Protein AF-A0A5J4XVC2-F1 (afdb_monomer_lite)

Structure (mmCIF, N/CA/C/O backbone):
data_AF-A0A5J4XVC2-F1
#
_entry.id   AF-A0A5J4XVC2-F1
#
loop_
_atom_site.group_PDB
_atom_site.id
_atom_site.type_symbol
_atom_site.label_atom_id
_atom_site.label_alt_id
_atom_site.l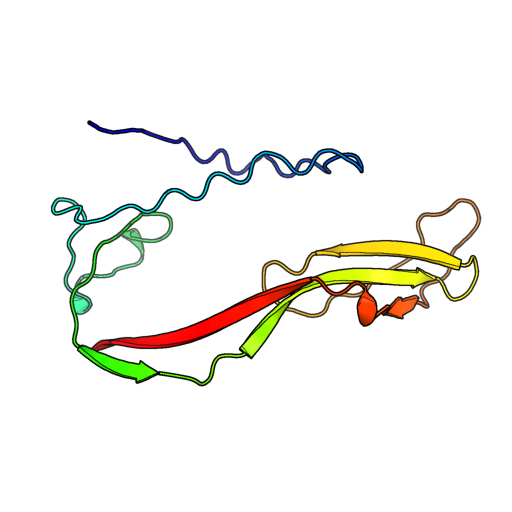abel_comp_id
_atom_site.label_asym_id
_atom_site.label_entity_id
_atom_site.label_seq_id
_atom_site.pdbx_PDB_ins_code
_atom_site.Cartn_x
_atom_site.Cartn_y
_atom_site.Cartn_z
_atom_site.occupancy
_atom_site.B_iso_or_equiv
_atom_site.auth_seq_id
_atom_site.auth_comp_id
_atom_site.auth_asym_id
_atom_site.auth_atom_id
_atom_site.pdbx_PDB_model_num
ATOM 1 N N . MET A 1 1 ? 27.142 12.679 -11.794 1.00 29.73 1 MET A N 1
ATOM 2 C CA . MET A 1 1 ? 27.163 13.188 -10.408 1.00 29.73 1 MET A CA 1
ATOM 3 C C . MET A 1 1 ? 26.324 12.235 -9.568 1.00 29.73 1 MET A C 1
ATOM 5 O O . MET A 1 1 ? 25.118 12.172 -9.763 1.00 29.73 1 MET A O 1
ATOM 9 N N . ILE A 1 2 ? 26.972 11.364 -8.792 1.00 27.25 2 ILE A N 1
ATOM 10 C CA . ILE A 1 2 ? 26.317 10.282 -8.045 1.00 27.25 2 ILE A CA 1
ATOM 11 C C . ILE A 1 2 ? 25.926 10.848 -6.682 1.00 27.25 2 ILE A C 1
ATOM 13 O O . ILE A 1 2 ? 26.801 11.151 -5.879 1.00 27.25 2 ILE A O 1
ATOM 17 N N . VAL A 1 3 ? 24.629 10.991 -6.419 1.00 23.25 3 VAL A N 1
ATOM 18 C CA . VAL A 1 3 ? 24.142 11.189 -5.051 1.00 23.25 3 VAL A CA 1
ATOM 19 C C . VAL A 1 3 ? 23.896 9.796 -4.478 1.00 23.25 3 VAL A C 1
ATOM 21 O O . VAL A 1 3 ? 22.873 9.172 -4.753 1.00 23.25 3 VAL A O 1
ATOM 24 N N . GLN A 1 4 ? 24.870 9.268 -3.733 1.00 27.66 4 GLN A N 1
ATOM 25 C CA . GLN A 1 4 ? 24.650 8.098 -2.885 1.00 27.66 4 GLN A CA 1
ATOM 26 C C . GLN A 1 4 ? 23.788 8.535 -1.700 1.00 27.66 4 GLN A C 1
ATOM 28 O O . GLN A 1 4 ? 24.297 9.044 -0.708 1.00 27.66 4 GLN A O 1
ATOM 33 N N . VAL A 1 5 ? 22.476 8.323 -1.793 1.00 32.09 5 VAL A N 1
ATOM 34 C CA . VAL A 1 5 ? 21.642 8.262 -0.592 1.00 32.09 5 VAL A CA 1
ATOM 35 C C . VAL A 1 5 ? 21.750 6.833 -0.084 1.00 32.09 5 VAL A C 1
ATOM 37 O O . VAL A 1 5 ? 21.142 5.914 -0.633 1.00 32.09 5 VAL A O 1
ATOM 40 N N . LEU A 1 6 ? 22.587 6.634 0.932 1.00 29.95 6 LEU A N 1
ATOM 41 C CA . LEU A 1 6 ? 22.573 5.409 1.717 1.00 29.95 6 LEU A CA 1
ATOM 42 C C . LEU A 1 6 ? 21.202 5.341 2.398 1.00 29.95 6 LEU A C 1
ATOM 44 O O . LEU A 1 6 ? 20.945 6.048 3.370 1.00 29.95 6 LEU A O 1
ATOM 48 N N . PHE A 1 7 ? 20.297 4.527 1.852 1.00 34.78 7 PHE A N 1
ATOM 49 C CA . PHE A 1 7 ? 19.072 4.159 2.547 1.00 34.78 7 PHE A CA 1
ATOM 50 C C . PHE A 1 7 ? 19.488 3.329 3.757 1.00 34.78 7 PHE A C 1
ATOM 52 O O . PHE A 1 7 ? 19.836 2.160 3.626 1.00 34.78 7 PHE A O 1
ATOM 59 N N . ASN A 1 8 ? 19.524 3.973 4.920 1.00 30.33 8 ASN A N 1
ATOM 60 C CA . ASN A 1 8 ? 19.725 3.312 6.194 1.00 30.33 8 ASN A CA 1
ATOM 61 C C . ASN A 1 8 ? 18.433 2.541 6.538 1.00 30.33 8 ASN A C 1
ATOM 63 O O . ASN A 1 8 ? 17.416 3.176 6.828 1.00 30.33 8 ASN A O 1
ATOM 67 N N . PRO A 1 9 ? 18.426 1.196 6.504 1.00 39.81 9 PRO A N 1
ATOM 68 C CA . PRO A 1 9 ? 17.220 0.399 6.722 1.00 39.81 9 PRO A CA 1
ATOM 69 C C . PRO A 1 9 ? 16.780 0.358 8.196 1.00 39.81 9 PRO A C 1
ATOM 71 O O . PRO A 1 9 ? 15.804 -0.312 8.516 1.00 39.81 9 PRO A O 1
ATOM 74 N N . GLN A 1 10 ? 17.475 1.061 9.101 1.00 31.50 10 GLN A N 1
ATOM 75 C CA . GLN A 1 10 ? 17.171 1.067 10.537 1.00 31.50 10 GLN A CA 1
ATOM 76 C C . GLN A 1 10 ? 16.391 2.292 11.031 1.00 31.50 10 GLN A C 1
ATOM 78 O O . GLN A 1 10 ? 16.108 2.389 12.223 1.00 31.50 10 GLN A O 1
ATOM 83 N N . ALA A 1 11 ? 15.979 3.213 10.157 1.00 39.09 11 ALA A N 1
ATOM 84 C CA . ALA A 1 11 ? 15.138 4.342 10.559 1.00 39.09 11 ALA A CA 1
ATOM 85 C C . ALA A 1 11 ? 13.653 3.944 10.673 1.00 39.09 11 ALA A C 1
ATOM 87 O O . ALA A 1 11 ? 12.768 4.580 10.107 1.00 39.09 11 ALA A O 1
ATOM 88 N N . GLN A 1 12 ? 13.363 2.893 11.443 1.00 43.22 12 GLN A N 1
ATOM 89 C CA . GLN A 1 12 ? 12.031 2.669 11.994 1.00 43.22 12 GLN A CA 1
ATOM 90 C C . GLN A 1 12 ? 11.874 3.574 13.220 1.00 43.22 12 GLN A C 1
ATOM 92 O O . GLN A 1 12 ? 11.840 3.118 14.358 1.00 43.22 12 GLN A O 1
ATOM 97 N N . GLN A 1 13 ? 11.852 4.886 12.986 1.00 43.91 13 GLN A N 1
ATOM 98 C CA . GLN A 1 13 ? 11.552 5.856 14.028 1.00 43.91 13 GLN A CA 1
ATOM 99 C C . GLN A 1 13 ? 10.051 6.133 14.021 1.00 43.91 13 GLN A C 1
ATOM 101 O O . GLN A 1 13 ? 9.458 6.527 13.013 1.00 43.91 13 GLN A O 1
ATOM 106 N N . VAL A 1 14 ? 9.437 5.877 15.174 1.00 43.81 14 VAL A N 1
ATOM 107 C CA . VAL A 1 14 ? 8.141 6.429 15.555 1.00 43.81 14 VAL A CA 1
ATOM 108 C C . VAL A 1 14 ? 8.311 7.949 15.520 1.00 43.81 14 VAL A C 1
ATOM 110 O O . VAL A 1 14 ? 9.024 8.511 16.346 1.00 43.81 14 VAL A O 1
ATOM 113 N N . LEU A 1 15 ? 7.755 8.595 14.496 1.00 43.12 15 LEU A N 1
ATOM 114 C CA . LEU A 1 15 ? 7.777 10.051 14.367 1.00 43.12 15 LEU A CA 1
ATOM 115 C C . LEU A 1 15 ? 6.756 10.629 15.362 1.00 43.12 15 LEU A C 1
ATOM 117 O O . LEU A 1 15 ? 5.607 10.180 15.332 1.00 43.12 15 LEU A O 1
ATOM 121 N N . PRO A 1 16 ? 7.146 11.570 16.241 1.00 39.75 16 PRO A N 1
ATOM 122 C CA . PRO A 1 16 ? 6.204 12.271 17.106 1.00 39.75 16 PRO A CA 1
ATOM 123 C C . PRO A 1 16 ? 5.191 13.055 16.262 1.00 39.75 16 PRO A C 1
ATOM 125 O O . PRO A 1 16 ? 5.511 13.547 15.177 1.00 39.75 16 PRO A O 1
ATOM 128 N N . GLU A 1 17 ? 3.956 13.140 16.755 1.00 43.25 17 GLU A N 1
ATOM 129 C CA . GLU A 1 17 ? 2.862 13.867 16.111 1.00 43.25 17 GLU A CA 1
ATOM 130 C C . GLU A 1 17 ? 3.267 15.327 15.841 1.00 43.25 17 GLU A C 1
ATOM 132 O O . GLU A 1 17 ? 3.626 16.057 16.762 1.00 43.25 17 GLU A O 1
ATOM 137 N N . GLY A 1 18 ? 3.211 15.757 14.575 1.00 47.56 18 GLY A N 1
ATOM 138 C CA . GLY A 1 18 ? 3.252 17.183 14.221 1.00 47.56 18 GLY A CA 1
ATOM 139 C C . GLY A 1 18 ? 4.397 17.664 13.326 1.00 47.56 18 GLY A C 1
ATOM 140 O O . GLY A 1 18 ? 4.378 18.827 12.934 1.00 47.56 18 GLY A O 1
ATOM 141 N N . ILE A 1 19 ? 5.356 16.818 12.936 1.00 45.66 19 ILE A N 1
ATOM 142 C CA . ILE A 1 19 ? 6.332 17.165 11.887 1.00 45.66 19 ILE A CA 1
ATOM 143 C C . ILE A 1 19 ? 6.282 16.075 10.819 1.00 45.66 19 ILE A C 1
ATOM 145 O O . ILE A 1 19 ? 6.921 15.036 10.956 1.00 45.66 19 ILE A O 1
A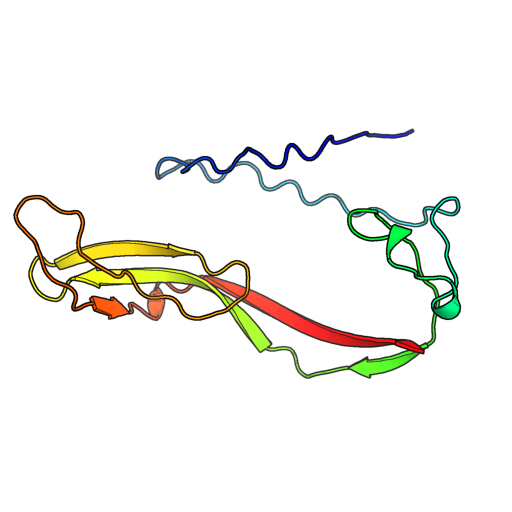TOM 149 N N . GLU A 1 20 ? 5.506 16.298 9.755 1.00 56.84 20 GLU A N 1
ATOM 150 C CA . GLU A 1 20 ? 5.646 15.522 8.518 1.00 56.84 20 GLU A CA 1
ATOM 151 C C . GLU A 1 20 ? 7.056 15.824 7.981 1.00 56.84 20 GLU A C 1
ATOM 153 O O . GLU A 1 20 ? 7.302 16.957 7.549 1.00 56.84 20 GLU A O 1
ATOM 158 N N . PRO A 1 21 ? 8.026 14.888 8.056 1.00 59.66 21 PRO A N 1
ATOM 159 C CA . PRO A 1 21 ? 9.352 15.155 7.523 1.00 59.66 21 PRO A CA 1
ATOM 160 C C . PRO A 1 21 ? 9.198 15.510 6.047 1.00 59.66 21 PRO A C 1
ATOM 162 O O . PRO A 1 21 ? 8.418 14.867 5.342 1.00 59.66 21 PRO A O 1
ATOM 165 N N . LEU A 1 22 ? 9.926 16.531 5.582 1.00 65.00 22 LEU A N 1
ATOM 166 C CA . LEU A 1 22 ? 9.931 16.936 4.177 1.00 65.00 22 LEU A CA 1
ATOM 167 C C . LEU A 1 22 ? 10.122 15.693 3.299 1.00 65.00 22 LEU A C 1
ATOM 169 O O . LEU A 1 22 ? 11.209 15.115 3.228 1.00 65.00 22 LEU A O 1
ATOM 173 N N . LYS A 1 23 ? 9.034 15.250 2.663 1.00 75.81 23 LYS A N 1
ATOM 174 C CA . LYS A 1 23 ? 9.019 14.029 1.864 1.00 75.81 23 LYS A CA 1
ATOM 175 C C . LYS A 1 23 ? 9.652 14.332 0.515 1.00 75.81 23 LYS A C 1
ATOM 177 O O . LYS A 1 23 ? 8.973 14.674 -0.449 1.00 75.81 23 LYS A O 1
ATOM 182 N N . ILE A 1 24 ? 10.972 14.213 0.450 1.00 86.94 24 ILE A N 1
ATOM 183 C CA . ILE A 1 24 ? 11.718 14.375 -0.796 1.00 86.94 24 ILE A CA 1
ATOM 184 C C . ILE A 1 24 ? 11.579 13.085 -1.607 1.00 86.94 24 ILE A C 1
ATOM 186 O O . ILE A 1 24 ? 12.082 12.029 -1.222 1.00 86.94 24 ILE A O 1
ATOM 190 N N . VAL A 1 25 ? 10.891 13.168 -2.746 1.00 82.06 25 VAL A N 1
ATOM 191 C CA . VAL A 1 25 ? 10.754 12.051 -3.687 1.00 82.06 25 VAL A CA 1
ATOM 192 C C . VAL A 1 25 ? 11.782 12.215 -4.799 1.00 82.06 25 VAL A C 1
ATOM 194 O O . VAL A 1 25 ? 11.612 13.031 -5.702 1.00 82.06 25 VAL A O 1
ATOM 197 N N . VAL A 1 26 ? 12.851 11.422 -4.746 1.00 88.00 26 VAL A N 1
ATOM 198 C CA . VAL A 1 26 ? 13.873 11.392 -5.799 1.00 88.00 26 VAL A CA 1
ATOM 199 C C . VAL A 1 26 ? 13.432 10.435 -6.905 1.00 88.00 26 VAL A C 1
ATOM 201 O O . VAL A 1 26 ? 13.149 9.266 -6.645 1.00 88.00 26 VAL A O 1
ATOM 204 N N . ARG A 1 27 ? 13.399 10.919 -8.151 1.00 85.75 27 ARG A N 1
ATOM 205 C CA . ARG A 1 27 ? 13.187 10.092 -9.347 1.00 85.75 27 ARG A CA 1
ATOM 206 C C . ARG A 1 27 ? 14.515 9.916 -10.069 1.00 85.75 27 ARG A C 1
ATOM 208 O O . ARG A 1 27 ? 15.120 10.893 -10.499 1.00 85.75 27 ARG A O 1
ATOM 215 N N . LEU A 1 28 ? 14.977 8.673 -10.161 1.00 86.88 28 LEU A N 1
ATOM 216 C CA . LEU A 1 28 ? 16.183 8.322 -10.904 1.00 86.88 28 LEU A CA 1
ATOM 217 C C . LEU A 1 28 ? 15.787 7.953 -12.333 1.00 86.88 28 LEU A C 1
ATOM 219 O O . LEU A 1 28 ? 15.017 7.019 -12.530 1.00 86.88 28 LEU A O 1
ATOM 223 N N . GLU A 1 29 ? 16.344 8.659 -13.311 1.00 84.69 29 GLU A N 1
ATOM 224 C CA . GLU A 1 29 ? 16.066 8.453 -14.733 1.00 84.69 29 GLU A CA 1
ATOM 225 C C . GLU A 1 29 ? 17.349 8.071 -15.477 1.00 84.69 29 GLU A C 1
ATOM 227 O O . GLU A 1 29 ? 18.438 8.540 -15.144 1.00 84.69 29 GLU A O 1
ATOM 232 N N . GLY A 1 30 ? 17.220 7.218 -16.497 1.00 75.75 30 GLY A N 1
ATOM 233 C CA . GLY A 1 30 ? 18.277 6.980 -17.484 1.00 75.75 30 GLY A CA 1
ATOM 234 C C . GLY A 1 30 ? 19.630 6.542 -16.912 1.00 75.75 30 GLY A C 1
ATOM 235 O O . GLY A 1 30 ? 20.647 7.134 -17.257 1.00 75.75 30 GLY A O 1
ATOM 236 N N . HIS A 1 31 ? 19.672 5.507 -16.063 1.00 83.44 31 HIS A N 1
ATOM 237 C CA . HIS A 1 31 ? 20.932 4.959 -15.543 1.00 83.44 31 HIS A CA 1
ATOM 238 C C . HIS A 1 31 ? 21.439 3.784 -16.415 1.00 83.44 31 HIS A C 1
ATOM 240 O O . HIS A 1 31 ? 21.021 2.641 -16.202 1.00 83.44 31 HIS A O 1
ATOM 246 N N . PRO A 1 32 ? 22.333 4.017 -17.404 1.00 79.81 32 PRO A N 1
ATOM 247 C CA . PRO A 1 32 ? 22.733 2.992 -18.373 1.00 79.81 32 PRO A CA 1
ATOM 248 C C . PRO A 1 32 ? 23.504 1.835 -17.729 1.00 79.81 32 PRO A C 1
ATOM 250 O O . PRO A 1 32 ? 23.330 0.686 -18.126 1.00 79.81 32 PRO A O 1
ATOM 253 N N . SER A 1 33 ? 24.300 2.104 -16.690 1.00 82.25 33 SER A N 1
ATOM 254 C CA . SER A 1 33 ? 25.107 1.084 -16.006 1.00 82.25 33 SER A CA 1
ATOM 255 C C . SER A 1 33 ? 24.266 0.022 -15.283 1.00 82.25 33 SER A C 1
ATOM 257 O O . SER A 1 33 ? 24.741 -1.095 -15.069 1.00 82.25 33 SER A O 1
ATOM 259 N N . SER A 1 34 ? 23.013 0.335 -14.930 1.00 84.81 34 SER A N 1
ATOM 260 C CA . SER A 1 34 ? 22.065 -0.615 -14.333 1.00 84.81 34 SER A CA 1
ATOM 261 C C . SER A 1 34 ? 21.075 -1.208 -15.337 1.00 84.81 34 SER A C 1
ATOM 263 O O . SER A 1 34 ? 20.156 -1.921 -14.923 1.00 84.81 34 SER A O 1
ATOM 265 N N . MET A 1 35 ? 21.240 -0.941 -16.639 1.00 87.00 35 MET A N 1
ATOM 266 C CA . MET A 1 35 ? 20.365 -1.481 -17.674 1.00 87.00 35 MET A CA 1
ATOM 267 C C . MET A 1 35 ? 20.531 -2.997 -17.791 1.00 87.00 35 MET A C 1
ATOM 269 O O . MET A 1 35 ? 21.632 -3.517 -17.993 1.00 87.00 35 MET A O 1
ATOM 273 N N . ARG A 1 36 ? 19.417 -3.719 -17.660 1.00 87.44 36 ARG A N 1
ATOM 274 C CA . ARG A 1 36 ? 19.350 -5.177 -17.776 1.00 87.44 36 ARG A CA 1
ATOM 275 C C . ARG A 1 36 ? 18.174 -5.578 -18.653 1.00 87.44 36 ARG A C 1
ATOM 277 O O . ARG A 1 36 ? 17.084 -5.017 -18.554 1.00 87.44 36 ARG A O 1
ATOM 284 N N . HIS A 1 37 ? 18.381 -6.593 -19.489 1.00 88.81 37 HIS A N 1
ATOM 285 C CA . HIS A 1 37 ? 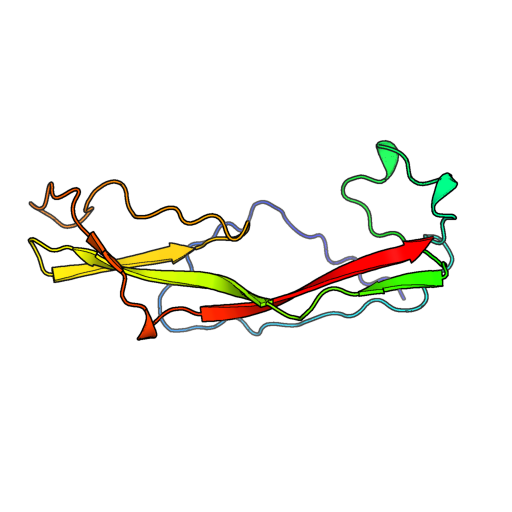17.256 -7.268 -20.130 1.00 88.81 37 HIS A CA 1
ATOM 286 C C . HIS A 1 37 ? 16.441 -8.018 -19.072 1.00 88.81 37 HIS A C 1
ATOM 288 O O . HIS A 1 37 ? 17.014 -8.574 -18.137 1.00 88.81 37 HIS A O 1
ATOM 294 N N . ILE A 1 38 ? 15.120 -8.111 -19.250 1.00 89.12 38 ILE A N 1
ATOM 295 C CA . ILE A 1 38 ? 14.224 -8.797 -18.299 1.00 89.12 38 ILE A CA 1
ATOM 296 C C . ILE A 1 38 ? 14.678 -10.245 -18.048 1.00 89.12 38 ILE A C 1
ATOM 298 O O . ILE A 1 38 ? 14.717 -10.697 -16.909 1.00 89.12 38 ILE A O 1
ATOM 302 N N . ARG A 1 39 ? 15.146 -10.940 -19.094 1.00 88.88 39 ARG A N 1
ATOM 303 C CA . ARG A 1 39 ? 15.701 -12.307 -19.006 1.00 88.88 39 ARG A CA 1
ATOM 304 C C . ARG A 1 39 ? 16.979 -12.429 -18.162 1.00 88.88 39 ARG A C 1
ATOM 306 O O . ARG A 1 39 ? 17.346 -13.532 -17.779 1.00 88.88 39 ARG A O 1
ATOM 313 N N . GLN A 1 40 ? 17.684 -11.327 -17.913 1.00 89.12 40 GLN A N 1
ATOM 314 C CA . GLN A 1 40 ? 18.926 -11.300 -17.132 1.00 89.12 40 GLN A CA 1
ATOM 315 C C . GLN A 1 40 ? 18.688 -10.978 -15.651 1.00 89.12 40 GLN A C 1
ATOM 317 O O . GLN A 1 40 ? 19.643 -11.009 -14.873 1.00 89.12 40 GLN A O 1
ATOM 322 N N . LEU A 1 41 ? 17.450 -10.669 -15.249 1.00 90.31 41 LEU A N 1
ATOM 323 C CA . LEU A 1 41 ? 17.107 -10.456 -13.847 1.00 90.31 41 LEU A CA 1
ATOM 324 C C . LEU A 1 41 ? 17.243 -11.777 -13.083 1.00 90.31 41 LEU A C 1
ATOM 326 O O . LEU A 1 41 ? 16.636 -12.786 -13.436 1.00 90.31 41 LEU A O 1
ATOM 330 N N . LYS A 1 42 ? 18.066 -11.764 -12.035 1.00 92.25 42 LYS A N 1
ATOM 331 C CA . LYS A 1 42 ? 18.351 -12.921 -11.177 1.00 92.25 42 LYS A CA 1
ATOM 332 C C . LYS A 1 42 ? 18.212 -12.520 -9.710 1.00 92.25 42 LYS A C 1
ATOM 334 O O . LYS A 1 42 ? 18.102 -11.339 -9.388 1.00 92.25 42 LYS A O 1
ATOM 339 N N . SER A 1 43 ? 18.289 -13.494 -8.807 1.00 94.88 43 SER A N 1
ATOM 340 C CA . SER A 1 43 ? 18.288 -13.255 -7.354 1.00 94.88 43 SER A CA 1
ATOM 341 C C . SER A 1 43 ? 19.378 -12.274 -6.897 1.00 94.88 43 SER A C 1
ATOM 343 O O . SER A 1 43 ? 19.168 -11.520 -5.954 1.00 94.88 43 SER A O 1
ATOM 345 N N . SER A 1 44 ? 20.507 -12.194 -7.611 1.00 91.38 44 SER A N 1
ATOM 346 C CA . SER A 1 44 ? 21.587 -11.230 -7.345 1.00 91.38 44 SER A CA 1
ATOM 347 C C . SER A 1 44 ? 21.203 -9.755 -7.557 1.00 91.38 44 SER A C 1
ATOM 349 O O . SER A 1 44 ? 21.980 -8.861 -7.196 1.00 91.38 44 SER A O 1
ATOM 351 N N . SER A 1 45 ? 20.037 -9.491 -8.159 1.00 88.00 45 SER A N 1
ATOM 352 C CA . SER A 1 45 ? 19.458 -8.159 -8.363 1.00 88.00 45 SER A CA 1
ATOM 353 C C . SER A 1 45 ? 18.547 -7.705 -7.215 1.00 88.00 45 SER A C 1
ATOM 355 O O . SER A 1 45 ? 18.166 -6.538 -7.188 1.00 88.00 45 SER A O 1
ATOM 357 N N . ILE A 1 46 ? 18.201 -8.584 -6.268 1.00 91.25 46 ILE A N 1
ATOM 358 C CA . ILE A 1 46 ? 17.368 -8.227 -5.111 1.00 91.25 46 ILE A CA 1
ATOM 359 C C . ILE A 1 46 ? 18.079 -7.144 -4.283 1.00 91.25 46 ILE A C 1
ATOM 361 O O . ILE A 1 46 ? 19.286 -7.215 -4.055 1.00 91.25 46 ILE A O 1
ATOM 365 N N . GLY A 1 47 ? 17.330 -6.117 -3.869 1.00 89.69 47 GLY A N 1
ATOM 366 C CA . GLY A 1 47 ? 17.851 -4.983 -3.096 1.00 89.69 47 GLY A CA 1
ATOM 367 C C . GLY A 1 47 ? 18.657 -3.956 -3.904 1.00 89.69 47 GLY A C 1
ATOM 368 O O . GLY A 1 47 ? 19.240 -3.052 -3.312 1.00 89.69 47 GLY A O 1
ATOM 369 N N . LYS A 1 48 ? 18.707 -4.069 -5.240 1.00 89.25 48 LYS A N 1
ATOM 370 C CA . LYS A 1 48 ? 19.421 -3.133 -6.126 1.00 89.25 48 LYS A CA 1
ATOM 371 C C . LYS A 1 48 ? 18.460 -2.395 -7.055 1.00 89.25 48 LYS A C 1
ATOM 373 O O . LYS A 1 48 ? 17.429 -2.930 -7.454 1.00 89.25 48 LYS A O 1
ATOM 378 N N . ILE A 1 49 ? 18.846 -1.187 -7.458 1.00 89.75 49 ILE A N 1
ATOM 379 C CA . ILE A 1 49 ? 18.133 -0.408 -8.476 1.00 89.75 49 ILE A CA 1
ATOM 380 C C . ILE A 1 49 ? 18.554 -0.911 -9.859 1.00 89.75 49 ILE A C 1
ATOM 382 O O . ILE A 1 49 ? 19.741 -0.920 -10.190 1.00 89.75 49 ILE A O 1
ATOM 386 N N . VAL A 1 50 ? 17.582 -1.325 -10.670 1.00 90.19 50 VAL A N 1
ATOM 387 C CA . VAL A 1 50 ? 17.797 -1.824 -12.035 1.00 90.19 50 VAL A CA 1
ATOM 388 C C . VAL A 1 50 ? 16.949 -1.038 -13.025 1.00 90.19 50 VAL A C 1
ATOM 390 O O . VAL A 1 50 ? 15.811 -0.684 -12.727 1.00 90.19 50 VAL A O 1
ATOM 393 N N . SER A 1 51 ? 17.498 -0.795 -14.212 1.00 91.12 51 SER A N 1
ATOM 394 C CA . SER A 1 51 ? 16.758 -0.214 -15.332 1.00 91.12 51 SER A CA 1
ATOM 395 C C . SER A 1 51 ? 16.379 -1.335 -16.295 1.00 91.12 51 SER A C 1
ATOM 397 O O . SER A 1 51 ? 17.236 -2.126 -16.690 1.00 91.12 51 SER A O 1
ATOM 399 N N . VAL A 1 52 ? 15.111 -1.416 -16.690 1.00 90.00 52 VAL A N 1
ATOM 400 C CA . VAL A 1 52 ? 14.621 -2.439 -17.625 1.00 90.00 52 VAL A CA 1
ATOM 401 C C . VAL A 1 52 ? 13.906 -1.786 -18.799 1.00 90.00 52 VAL A C 1
ATOM 403 O O . VAL A 1 52 ? 13.266 -0.749 -18.650 1.00 90.00 52 VAL A O 1
ATOM 406 N N . LYS A 1 53 ? 14.010 -2.408 -19.973 1.00 88.44 53 LYS A N 1
ATOM 407 C CA . LYS A 1 53 ? 13.268 -2.033 -21.179 1.00 88.44 53 LYS A CA 1
ATOM 408 C C . LYS A 1 53 ? 12.451 -3.237 -21.631 1.00 88.44 53 LYS A C 1
ATOM 410 O O . LYS A 1 53 ? 12.985 -4.343 -21.689 1.00 88.44 53 LYS A O 1
ATOM 415 N N . GLY A 1 54 ? 11.187 -3.008 -21.956 1.00 86.88 54 GLY A N 1
ATOM 416 C CA . GLY A 1 54 ? 10.276 -4.033 -22.450 1.00 86.88 54 GLY A CA 1
ATOM 417 C C . GLY A 1 54 ? 8.951 -3.425 -22.890 1.00 86.88 54 GLY A C 1
ATOM 418 O O . GLY A 1 54 ? 8.742 -2.217 -22.753 1.00 86.88 54 GLY A O 1
ATOM 419 N N . THR A 1 55 ? 8.067 -4.262 -23.418 1.00 92.56 55 THR A N 1
ATOM 420 C CA . THR A 1 55 ? 6.754 -3.832 -23.909 1.00 92.56 55 THR A CA 1
ATOM 421 C C . THR A 1 55 ? 5.702 -4.082 -22.838 1.00 92.56 55 THR A C 1
ATOM 423 O O . THR A 1 55 ? 5.610 -5.176 -22.278 1.00 92.56 55 THR A O 1
ATOM 426 N N . VAL A 1 56 ? 4.890 -3.068 -22.533 1.00 94.56 56 VAL A N 1
ATOM 427 C 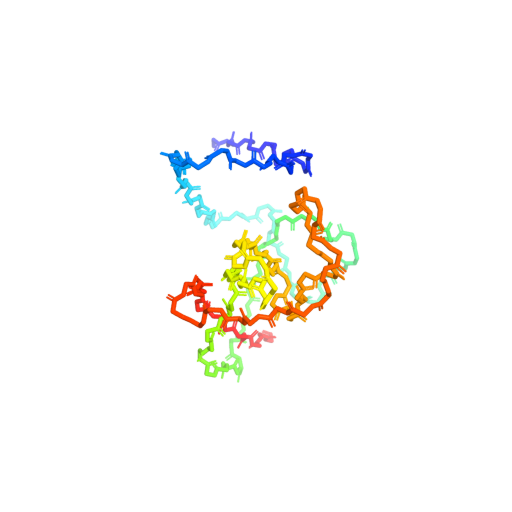CA . VAL A 1 56 ? 3.765 -3.218 -21.604 1.00 94.56 56 VAL A CA 1
ATOM 428 C C . VAL A 1 56 ? 2.683 -4.061 -22.270 1.00 94.56 56 VAL A C 1
ATOM 430 O O . VAL A 1 56 ? 2.140 -3.676 -23.299 1.00 94.56 56 VAL A O 1
ATOM 433 N N . VAL A 1 57 ? 2.353 -5.204 -21.670 1.00 95.19 57 VAL A N 1
ATOM 434 C CA . VAL A 1 57 ? 1.362 -6.144 -22.225 1.00 95.19 57 VAL A CA 1
ATOM 435 C C . VAL A 1 57 ? 0.030 -6.118 -21.503 1.00 95.19 57 VAL A C 1
ATOM 437 O O . VAL A 1 57 ? -0.996 -6.497 -22.062 1.00 95.19 57 VAL A O 1
ATOM 440 N N . ARG A 1 58 ? 0.027 -5.713 -20.233 1.00 93.06 58 ARG A N 1
ATOM 441 C CA . ARG A 1 58 ? -1.201 -5.585 -19.455 1.00 93.06 58 ARG A CA 1
ATOM 442 C C . ARG A 1 58 ? -1.018 -4.578 -18.342 1.00 93.06 58 ARG A C 1
ATOM 444 O O . ARG A 1 58 ? -0.015 -4.600 -17.631 1.00 93.06 58 ARG A O 1
ATOM 451 N N . ILE A 1 59 ? -2.044 -3.767 -18.150 1.00 93.88 59 ILE A N 1
ATOM 452 C CA . ILE A 1 59 ? -2.150 -2.811 -17.058 1.00 93.88 59 ILE A CA 1
ATOM 453 C C . ILE A 1 59 ? -3.405 -3.176 -16.265 1.00 93.88 59 ILE A C 1
ATOM 455 O O . ILE A 1 59 ? -4.442 -3.512 -16.837 1.00 93.88 59 ILE A O 1
ATOM 459 N N . SER A 1 60 ? -3.296 -3.196 -14.941 1.00 91.50 60 SER A N 1
ATOM 460 C CA . SER A 1 60 ? -4.459 -3.352 -14.061 1.00 91.50 60 SER A CA 1
ATOM 461 C C . SER A 1 60 ? -5.141 -2.007 -13.811 1.00 91.50 60 SER A C 1
ATOM 463 O O . SER A 1 60 ? -4.516 -0.953 -13.929 1.00 91.50 60 SER A O 1
ATOM 465 N N . ALA A 1 61 ? -6.421 -2.039 -13.440 1.00 92.50 61 ALA A N 1
ATOM 466 C CA . ALA A 1 61 ? -7.080 -0.854 -12.904 1.00 92.50 61 ALA A CA 1
ATOM 467 C C . ALA A 1 61 ? -6.335 -0.363 -11.653 1.00 92.50 61 ALA A C 1
ATOM 469 O O . ALA A 1 61 ? -5.853 -1.179 -10.859 1.00 92.50 61 ALA A O 1
ATOM 470 N N . VAL A 1 62 ? -6.260 0.957 -11.493 1.00 92.56 62 VAL A N 1
ATOM 471 C CA . VAL A 1 62 ? -5.716 1.581 -10.286 1.00 92.56 62 VAL A CA 1
ATOM 472 C C . VAL A 1 62 ? -6.613 1.215 -9.106 1.00 92.56 62 VAL A C 1
ATOM 474 O O . VAL A 1 62 ? -7.839 1.279 -9.207 1.00 92.56 62 VAL A O 1
ATOM 477 N N . LYS A 1 63 ? -6.005 0.787 -8.000 1.00 91.44 63 LYS A N 1
ATOM 478 C CA . LYS A 1 63 ? -6.704 0.465 -6.753 1.00 91.44 63 LYS A CA 1
ATOM 479 C C . LYS A 1 63 ? -6.085 1.256 -5.604 1.00 91.44 63 LYS A C 1
ATOM 481 O O . LYS A 1 63 ? -4.860 1.340 -5.552 1.00 91.44 63 LYS A O 1
ATOM 486 N N . PRO A 1 64 ? -6.883 1.770 -4.657 1.00 90.44 64 PRO A N 1
ATOM 487 C CA . PRO A 1 64 ? -6.337 2.384 -3.457 1.00 90.44 64 PRO A CA 1
ATOM 488 C C . PRO A 1 64 ? -5.701 1.314 -2.558 1.00 90.44 64 PRO A C 1
ATOM 490 O O . PRO A 1 64 ? -6.315 0.292 -2.246 1.00 90.44 64 PRO A O 1
ATOM 493 N N . LEU A 1 65 ? -4.470 1.564 -2.129 1.00 90.31 65 LEU A N 1
ATOM 494 C CA . LEU A 1 65 ? -3.709 0.782 -1.164 1.00 90.31 65 LEU A CA 1
ATOM 495 C C . LEU A 1 65 ? -3.629 1.568 0.143 1.00 90.31 65 LEU A C 1
ATOM 497 O O . LEU A 1 65 ? -2.982 2.612 0.201 1.00 90.31 65 LEU A O 1
ATOM 501 N N . ILE A 1 66 ? -4.290 1.081 1.190 1.00 90.00 66 ILE A N 1
ATOM 502 C CA . ILE A 1 66 ? -4.285 1.741 2.501 1.00 90.00 66 ILE A CA 1
ATOM 503 C C . ILE A 1 66 ? -2.896 1.580 3.124 1.00 90.00 66 ILE A C 1
ATOM 505 O O . ILE A 1 66 ? -2.451 0.458 3.339 1.00 90.00 66 ILE A O 1
ATOM 509 N N . GLN A 1 67 ? -2.230 2.694 3.425 1.00 88.25 67 GLN A N 1
ATOM 510 C CA . GLN A 1 67 ? -0.920 2.724 4.077 1.00 88.25 67 GLN A CA 1
ATOM 511 C C . GLN A 1 67 ? -1.013 2.862 5.586 1.00 88.25 67 GLN A C 1
ATOM 513 O O . GLN A 1 67 ? -0.161 2.339 6.301 1.00 88.25 67 GLN A O 1
ATOM 518 N N . CYS A 1 68 ? -2.017 3.575 6.086 1.00 91.12 68 CYS A N 1
ATOM 519 C CA . CYS A 1 68 ? -2.270 3.662 7.513 1.00 91.12 68 CYS A CA 1
ATOM 520 C C . CYS A 1 68 ? -3.750 3.917 7.792 1.00 91.12 68 CYS A C 1
ATOM 522 O O . CYS A 1 68 ? -4.485 4.408 6.935 1.00 91.12 68 CYS A O 1
ATOM 524 N N . MET A 1 69 ? -4.193 3.540 8.988 1.00 94.12 69 MET A N 1
ATOM 525 C CA . MET A 1 69 ? -5.550 3.790 9.463 1.00 94.12 69 MET A CA 1
ATOM 526 C C . MET A 1 69 ? -5.573 3.828 10.989 1.00 94.12 69 MET A C 1
ATOM 528 O O . MET A 1 69 ? -4.807 3.119 11.645 1.00 94.12 69 MET A O 1
ATOM 532 N N . THR A 1 70 ? -6.478 4.624 11.550 1.00 95.06 70 THR A N 1
ATOM 533 C CA . THR A 1 70 ? -6.698 4.693 13.000 1.00 95.06 70 THR A CA 1
ATOM 534 C C . THR A 1 70 ? -7.756 3.688 13.437 1.00 95.06 70 THR A C 1
ATOM 536 O O . THR A 1 70 ? -8.744 3.441 12.743 1.00 95.06 70 THR A O 1
ATOM 539 N N . PHE A 1 71 ? -7.553 3.117 14.615 1.00 94.94 71 PHE A N 1
ATOM 540 C CA . PHE A 1 71 ? -8.465 2.209 15.285 1.00 94.94 71 PHE A CA 1
ATOM 541 C C . PHE A 1 71 ? -8.851 2.779 16.638 1.00 94.94 71 PHE A C 1
ATOM 543 O O . PHE A 1 71 ? -7.983 3.144 17.423 1.00 94.94 71 PHE A O 1
ATOM 550 N N . THR A 1 72 ? -10.142 2.786 16.938 1.00 95.69 72 THR A N 1
ATOM 551 C CA . THR A 1 72 ? -10.667 3.231 18.228 1.00 95.69 72 THR A CA 1
ATOM 552 C C . THR A 1 72 ? -10.969 2.019 19.100 1.00 95.69 72 THR A C 1
ATOM 554 O O . THR A 1 72 ? -11.713 1.117 18.703 1.00 95.69 72 THR A O 1
ATOM 557 N N . CYS A 1 73 ? -10.411 1.975 20.305 1.00 95.44 73 CYS A N 1
ATOM 558 C CA . CYS A 1 73 ? -10.710 0.941 21.282 1.00 95.44 73 CYS A CA 1
ATOM 559 C C . CYS A 1 73 ? -12.175 1.035 21.718 1.00 95.44 73 CYS A C 1
ATOM 561 O O . CYS A 1 73 ? -12.632 2.082 22.172 1.00 95.44 73 CYS A O 1
ATOM 563 N N . THR A 1 74 ? -12.917 -0.072 21.665 1.00 94.81 74 THR A N 1
ATOM 564 C CA . THR A 1 74 ? -14.347 -0.055 22.024 1.00 94.81 74 THR A CA 1
ATOM 565 C C . THR A 1 74 ? -14.613 0.087 23.520 1.00 94.81 74 THR A C 1
ATOM 567 O O . THR A 1 74 ? -15.761 0.280 23.901 1.00 94.81 74 THR A O 1
ATOM 570 N N . ARG A 1 75 ? -13.585 -0.063 24.367 1.00 93.75 75 ARG A N 1
ATOM 571 C CA . ARG A 1 75 ? -13.714 -0.016 25.831 1.00 93.75 75 ARG A CA 1
ATOM 572 C C . ARG A 1 75 ? -13.326 1.340 26.411 1.00 93.75 75 ARG A C 1
ATOM 574 O O . ARG A 1 75 ? -14.094 1.894 27.182 1.00 93.75 75 ARG A O 1
ATOM 581 N N . CYS A 1 76 ? -12.135 1.839 26.080 1.00 93.00 76 CYS A N 1
ATOM 582 C CA . CYS A 1 76 ? -11.617 3.098 26.627 1.00 93.00 76 CYS A CA 1
ATOM 583 C C . CYS A 1 76 ? -11.702 4.277 25.649 1.00 93.00 76 CYS A C 1
ATOM 585 O O . CYS A 1 76 ? -11.374 5.390 26.034 1.00 93.00 76 CYS A O 1
ATOM 587 N N . GLY A 1 77 ? -12.087 4.051 24.388 1.00 92.88 77 GLY A N 1
ATOM 588 C CA . GLY A 1 77 ? -12.106 5.100 23.364 1.00 92.88 77 GLY A CA 1
ATOM 589 C C . GLY A 1 77 ? -10.729 5.487 22.815 1.00 92.88 77 GLY A C 1
ATOM 590 O O . GLY A 1 77 ? -10.657 6.336 21.939 1.00 92.88 77 GLY A O 1
ATOM 591 N N . GLY A 1 78 ? -9.648 4.854 23.281 1.00 92.31 78 GLY A N 1
ATOM 592 C CA . GLY A 1 78 ? -8.287 5.141 22.830 1.00 92.31 78 GLY A CA 1
ATOM 593 C C . GLY A 1 78 ? -8.063 4.956 21.335 1.00 92.31 78 GLY A C 1
ATOM 594 O O . GLY A 1 78 ? -8.543 3.977 20.759 1.00 92.31 78 GLY A O 1
ATOM 595 N N . GLU A 1 79 ? -7.296 5.855 20.727 1.00 92.81 79 GLU A N 1
ATOM 596 C CA . GLU A 1 79 ? -6.935 5.799 19.313 1.00 92.81 79 GLU A CA 1
ATOM 597 C C . GLU A 1 79 ? -5.578 5.121 19.097 1.00 92.81 79 GLU A C 1
ATOM 599 O O . GLU A 1 79 ?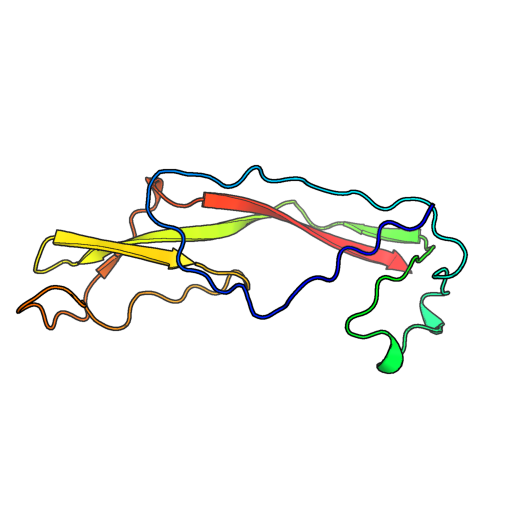 -4.612 5.345 19.823 1.00 92.81 79 GLU A O 1
ATOM 604 N N . HIS A 1 80 ? -5.507 4.271 18.077 1.00 91.44 80 HIS A N 1
ATOM 605 C CA . HIS A 1 80 ? -4.312 3.526 17.701 1.00 91.44 80 HIS A CA 1
ATOM 606 C C . HIS A 1 80 ? -4.106 3.623 16.190 1.00 91.44 80 HIS A C 1
ATOM 608 O O . HIS A 1 80 ? -4.877 3.050 15.418 1.00 91.44 80 HIS A O 1
ATOM 614 N N . GLN A 1 81 ? -3.071 4.337 15.750 1.00 91.44 81 GLN A N 1
ATOM 615 C CA . GLN A 1 81 ? -2.715 4.401 14.335 1.00 91.44 81 GLN A CA 1
ATOM 616 C C . GLN A 1 81 ? -1.869 3.184 13.942 1.00 91.44 81 GLN A C 1
ATOM 618 O O . GLN A 1 81 ? -0.805 2.942 14.507 1.00 91.44 81 GLN A O 1
ATOM 623 N N . MET A 1 82 ? -2.329 2.427 12.947 1.00 90.31 82 MET A N 1
ATOM 624 C CA . MET A 1 82 ? -1.618 1.269 12.401 1.00 90.31 82 MET A CA 1
ATOM 625 C C . MET A 1 82 ? -1.132 1.568 10.987 1.00 90.31 82 MET A C 1
ATOM 627 O O . MET A 1 82 ? -1.836 2.221 10.217 1.00 90.31 82 MET A O 1
ATOM 631 N N . ARG A 1 83 ? 0.059 1.068 10.636 1.00 90.25 83 ARG A N 1
ATOM 632 C CA . ARG A 1 83 ? 0.642 1.163 9.289 1.00 90.25 83 ARG A CA 1
ATOM 633 C C . ARG A 1 83 ? 0.615 -0.199 8.590 1.00 90.25 83 ARG A C 1
ATOM 635 O O . ARG A 1 83 ? 0.900 -1.218 9.213 1.00 90.25 83 ARG A O 1
ATOM 642 N N . PHE A 1 84 ? 0.336 -0.193 7.291 1.00 88.75 84 PHE A N 1
ATOM 643 C CA . PHE A 1 84 ? 0.209 -1.366 6.425 1.00 88.75 84 PHE A CA 1
ATOM 644 C C . PHE A 1 84 ? 1.154 -1.241 5.217 1.00 88.75 84 PHE A C 1
ATOM 646 O O . PHE A 1 84 ? 0.701 -0.959 4.107 1.00 88.75 84 PHE A O 1
ATOM 653 N N . PRO A 1 85 ? 2.476 -1.429 5.392 1.00 79.94 85 PRO A N 1
ATOM 654 C CA . PRO A 1 85 ? 3.434 -1.291 4.289 1.00 79.94 85 PRO A CA 1
ATOM 655 C C . PRO A 1 85 ? 3.142 -2.257 3.128 1.00 79.94 85 PRO A C 1
ATOM 657 O O . PRO A 1 85 ? 3.245 -1.872 1.968 1.00 79.94 85 PRO A O 1
ATOM 660 N N . GLU A 1 86 ? 2.681 -3.470 3.444 1.00 81.12 86 GLU A N 1
ATOM 661 C CA . GLU A 1 86 ? 2.324 -4.507 2.465 1.00 81.12 86 GLU A CA 1
ATOM 662 C C . GLU A 1 86 ? 0.847 -4.455 2.029 1.00 81.12 86 GLU A C 1
ATOM 664 O O . GLU A 1 86 ? 0.374 -5.329 1.304 1.00 81.12 86 GLU A O 1
ATOM 669 N N . GLY A 1 87 ? 0.070 -3.477 2.516 1.00 81.81 87 GLY A N 1
ATOM 670 C CA . GLY A 1 87 ? -1.378 -3.400 2.281 1.00 81.81 87 GLY A CA 1
ATOM 671 C C . GLY A 1 87 ? -2.206 -4.512 2.934 1.00 81.81 87 GLY A C 1
ATOM 672 O O . GLY A 1 87 ? -3.394 -4.647 2.641 1.00 81.81 87 GLY A O 1
ATOM 673 N N . ILE A 1 88 ? -1.597 -5.323 3.802 1.00 88.56 88 ILE A N 1
ATOM 674 C CA . ILE A 1 88 ? -2.281 -6.377 4.555 1.00 88.56 88 ILE A CA 1
ATOM 675 C C . ILE A 1 88 ? -2.964 -5.742 5.763 1.00 88.56 88 ILE A C 1
ATOM 677 O O . ILE A 1 88 ? -2.329 -5.042 6.547 1.00 88.56 88 ILE A O 1
ATOM 681 N N . TYR A 1 89 ? -4.257 -6.010 5.928 1.00 89.38 89 TYR A N 1
ATOM 682 C CA . TYR A 1 89 ? -5.027 -5.513 7.060 1.00 89.38 89 TYR A CA 1
ATOM 683 C C . TYR A 1 89 ? -4.637 -6.236 8.359 1.00 89.38 89 TYR A C 1
ATOM 685 O O . TYR A 1 89 ? -4.991 -7.396 8.568 1.00 89.38 89 TYR A O 1
ATOM 693 N N . THR A 1 90 ? -3.936 -5.530 9.243 1.00 90.44 90 THR A N 1
ATOM 694 C CA . THR A 1 90 ? -3.474 -6.020 10.552 1.00 90.44 90 THR A CA 1
ATOM 695 C C . THR A 1 90 ? -3.952 -5.099 11.686 1.00 90.44 90 THR A C 1
ATOM 697 O O . THR A 1 90 ? -3.274 -4.129 12.031 1.00 90.44 90 THR A O 1
ATOM 700 N N . PRO A 1 91 ? -5.139 -5.350 12.272 1.00 90.75 91 PRO A N 1
ATOM 701 C CA . PRO A 1 91 ? -5.655 -4.524 13.361 1.00 90.75 91 PRO A CA 1
ATOM 702 C C . PRO A 1 91 ? -4.795 -4.659 14.635 1.00 90.75 91 PRO A C 1
ATOM 704 O O . PRO A 1 91 ? -4.068 -5.647 14.781 1.00 90.75 91 PRO A O 1
ATOM 707 N N . PRO A 1 92 ? -4.891 -3.708 15.585 1.00 92.06 92 PRO A N 1
ATOM 708 C CA . PRO A 1 92 ? -4.206 -3.815 16.870 1.00 92.06 92 PRO A CA 1
ATOM 709 C C . PRO A 1 92 ? -4.618 -5.090 17.620 1.00 92.06 92 PRO A C 1
ATOM 711 O O . PRO A 1 92 ? -5.797 -5.440 17.673 1.00 92.06 92 PRO A O 1
ATOM 714 N N . THR A 1 93 ? -3.652 -5.779 18.229 1.00 92.56 93 THR A N 1
ATOM 715 C CA . THR A 1 93 ? -3.891 -7.032 18.972 1.00 92.56 93 THR A CA 1
ATOM 716 C C . THR A 1 93 ? -4.339 -6.804 20.418 1.00 92.56 93 THR A C 1
ATOM 718 O O . THR A 1 93 ? -4.898 -7.706 21.046 1.00 92.56 93 THR A O 1
ATOM 721 N N . GLY A 1 94 ? -4.114 -5.605 20.953 1.00 92.31 94 GLY A N 1
ATOM 722 C CA . GLY A 1 94 ? -4.418 -5.232 22.328 1.00 92.31 94 GLY A CA 1
ATOM 723 C C . GLY A 1 94 ? -4.283 -3.729 22.533 1.00 92.31 94 GLY A C 1
ATOM 724 O O . GLY A 1 94 ? -3.629 -3.038 21.751 1.00 92.31 94 GLY A O 1
ATOM 725 N N . CYS A 1 95 ? -4.987 -3.212 23.537 1.00 92.00 95 CYS A N 1
ATOM 726 C CA . CYS A 1 95 ? -4.938 -1.798 23.881 1.00 92.00 95 CYS A CA 1
ATOM 727 C C . CYS A 1 95 ? -3.758 -1.573 24.826 1.00 92.00 95 CYS A C 1
ATOM 729 O O . CYS A 1 95 ? -3.603 -2.308 25.798 1.00 92.00 95 CYS A O 1
ATOM 731 N N . ASN A 1 96 ? -2.944 -0.562 24.530 1.00 86.69 96 ASN A N 1
ATOM 732 C CA . ASN A 1 96 ? -1.748 -0.231 25.310 1.00 86.69 96 ASN A CA 1
ATOM 733 C C . ASN A 1 96 ? -1.987 0.934 26.288 1.00 86.69 96 ASN A C 1
ATOM 735 O O . ASN A 1 96 ? -1.032 1.458 26.846 1.00 86.69 96 ASN A O 1
ATOM 739 N N . LEU A 1 97 ? -3.240 1.370 26.461 1.00 89.25 97 LEU A N 1
ATOM 740 C CA . LEU A 1 97 ? -3.594 2.422 27.415 1.00 89.25 97 LEU A CA 1
ATOM 741 C C . LEU A 1 97 ? -3.741 1.855 28.826 1.00 89.25 97 LEU A C 1
ATOM 743 O O . LEU A 1 97 ? -4.267 0.750 29.004 1.00 89.25 97 LEU A O 1
ATOM 747 N N . ASP A 1 98 ? -3.327 2.642 29.818 1.00 84.56 98 ASP A N 1
ATOM 748 C CA . ASP A 1 98 ? -3.308 2.238 31.222 1.00 84.56 98 ASP A CA 1
ATOM 749 C C . ASP A 1 98 ? -4.669 1.710 31.691 1.00 84.56 98 ASP A C 1
ATOM 751 O O . ASP A 1 98 ? -5.717 2.339 31.545 1.00 84.56 98 ASP A O 1
ATOM 755 N N . GLY A 1 99 ? -4.657 0.486 32.223 1.00 86.06 99 GLY A N 1
ATOM 756 C CA . GLY A 1 99 ? -5.852 -0.201 32.721 1.00 86.06 99 GLY A CA 1
ATOM 757 C C . GLY A 1 99 ? -6.764 -0.819 31.649 1.00 86.06 99 GLY A C 1
ATOM 758 O O . GLY A 1 99 ? -7.703 -1.542 32.000 1.00 86.06 99 GLY A O 1
ATOM 759 N N . CYS A 1 100 ? -6.502 -0.629 30.350 1.00 88.19 100 CYS A N 1
ATOM 760 C CA . CYS A 1 100 ? -7.331 -1.189 29.282 1.00 88.19 100 CYS A CA 1
ATOM 761 C C . CYS A 1 100 ? -6.722 -2.457 28.668 1.00 88.19 100 CYS A C 1
ATOM 763 O O . CYS A 1 100 ? -5.792 -2.405 27.878 1.00 88.19 100 CYS A O 1
ATOM 765 N N . ARG A 1 101 ? -7.317 -3.624 28.948 1.00 89.50 101 ARG A N 1
ATOM 766 C CA . ARG A 1 101 ? -6.932 -4.920 28.338 1.00 89.50 101 ARG A CA 1
ATOM 767 C C . ARG A 1 101 ? -7.833 -5.343 27.172 1.00 89.50 101 ARG A C 1
ATOM 769 O O . ARG A 1 101 ? -7.991 -6.532 26.900 1.00 89.50 101 ARG A O 1
ATOM 776 N N . SER A 1 102 ? -8.505 -4.387 26.531 1.00 91.69 102 SER A N 1
ATOM 777 C CA . SER A 1 102 ? -9.402 -4.689 25.411 1.00 91.69 102 SER A CA 1
ATOM 778 C C . SER A 1 102 ? -8.613 -5.188 24.201 1.00 91.69 102 SER A C 1
ATOM 780 O O . SER A 1 102 ? -7.556 -4.651 23.879 1.00 91.69 102 SER A O 1
ATOM 782 N N . LYS A 1 103 ? -9.170 -6.180 23.504 1.00 92.75 103 LYS A N 1
ATOM 783 C CA . LYS A 1 103 ? -8.714 -6.652 22.184 1.00 92.75 103 LYS A CA 1
ATOM 784 C C . LYS A 1 103 ? -9.711 -6.302 21.073 1.00 92.75 103 LYS A C 1
ATOM 786 O O . LYS A 1 103 ? -9.612 -6.799 19.959 1.00 92.75 103 LYS A O 1
ATOM 791 N N . SER A 1 104 ? -10.713 -5.489 21.407 1.00 93.94 104 SER A N 1
ATOM 792 C CA . SER A 1 104 ? -11.784 -5.082 20.506 1.00 93.94 104 SER A CA 1
ATOM 793 C C . SER A 1 104 ? -11.571 -3.640 20.058 1.00 93.94 104 SER A C 1
ATOM 795 O O . SER A 1 104 ? -11.477 -2.721 20.882 1.00 93.94 104 SER A O 1
ATOM 797 N N . PHE A 1 105 ? -11.517 -3.462 18.739 1.00 95.81 105 PHE A N 1
ATOM 798 C CA . PHE A 1 105 ? -11.224 -2.201 18.070 1.00 95.81 105 PHE A CA 1
ATOM 799 C C . PHE A 1 105 ? -12.197 -1.959 16.923 1.00 95.81 105 PHE A C 1
ATOM 801 O O . PHE A 1 105 ? -12.539 -2.876 16.177 1.00 95.81 105 PHE A O 1
ATOM 808 N N . LYS A 1 106 ? -12.609 -0.704 16.756 1.00 95.88 106 LYS A N 1
ATOM 809 C CA . LYS A 1 106 ? -13.383 -0.237 15.607 1.00 95.88 106 LYS A CA 1
ATOM 810 C C . LYS A 1 106 ? -12.462 0.526 14.651 1.00 95.88 106 LYS A C 1
ATOM 812 O O . LYS A 1 106 ? -11.835 1.490 15.083 1.00 95.88 106 LYS A O 1
ATOM 817 N N . PRO A 1 107 ? -12.365 0.132 13.372 1.00 95.56 107 PRO A N 1
ATOM 818 C CA . PRO A 1 107 ? -11.576 0.870 12.392 1.00 95.56 107 PRO A CA 1
ATOM 819 C C . PRO A 1 107 ? -12.256 2.191 12.010 1.00 95.56 107 PRO A C 1
ATOM 821 O O . PRO A 1 107 ? -13.441 2.216 11.665 1.00 95.56 107 PRO A O 1
ATOM 824 N N . GLN A 1 108 ? -11.493 3.281 11.993 1.00 95.12 108 GLN A N 1
ATOM 825 C CA . GLN A 1 108 ? -11.955 4.595 11.557 1.00 95.12 108 GLN A CA 1
ATOM 826 C C . GLN A 1 108 ? -11.643 4.796 10.072 1.00 95.12 108 GLN A C 1
ATOM 828 O O . GLN A 1 108 ? -10.613 5.336 9.686 1.00 95.12 108 GLN A O 1
ATOM 833 N N . LYS A 1 109 ? -12.579 4.396 9.206 1.00 91.50 109 LYS A N 1
ATOM 834 C CA . LYS A 1 109 ? -12.402 4.452 7.740 1.00 91.50 109 LYS A CA 1
ATOM 835 C C . LYS A 1 109 ? -12.049 5.848 7.206 1.00 91.50 109 LYS A C 1
ATOM 837 O O . LYS A 1 109 ? -11.364 5.952 6.200 1.00 91.50 109 LYS A O 1
ATOM 842 N N . LYS A 1 110 ? -12.511 6.913 7.872 1.00 92.88 110 LYS A N 1
ATOM 843 C CA . LYS A 1 110 ? -12.247 8.308 7.475 1.00 92.88 110 LYS A CA 1
ATOM 844 C C . LYS A 1 110 ? -10.794 8.742 7.686 1.00 92.88 110 LYS A C 1
ATOM 846 O O . LYS A 1 110 ? -10.372 9.685 7.035 1.00 92.88 110 LYS A O 1
ATOM 851 N N . SER A 1 111 ? -10.050 8.088 8.582 1.00 91.88 111 SER A N 1
ATOM 852 C CA . SER A 1 111 ? -8.632 8.392 8.811 1.00 91.88 111 SER A CA 1
ATOM 853 C C . SER A 1 111 ? -7.693 7.530 7.965 1.00 91.88 111 SER A C 1
ATOM 855 O O . SER A 1 111 ? -6.476 7.616 8.117 1.00 91.88 111 SER A O 1
ATOM 857 N N . ALA A 1 112 ? -8.241 6.684 7.084 1.00 91.56 112 ALA A N 1
ATOM 858 C CA . ALA A 1 112 ? -7.443 5.851 6.203 1.00 91.56 112 ALA A CA 1
ATOM 859 C C . ALA A 1 112 ? -6.677 6.724 5.201 1.00 91.56 112 ALA A C 1
ATOM 861 O O . ALA A 1 112 ? -7.281 7.433 4.396 1.00 91.56 112 ALA A O 1
ATOM 862 N N . GLN A 1 113 ? -5.350 6.635 5.225 1.00 90.19 113 GLN A N 1
ATOM 863 C CA . GLN A 1 113 ? -4.504 7.215 4.189 1.00 90.19 113 GLN A CA 1
ATOM 864 C C . GLN A 1 113 ? -4.193 6.137 3.158 1.00 90.19 113 GLN A C 1
ATOM 866 O O . GLN A 1 113 ? -3.734 5.045 3.506 1.00 90.19 113 GLN A O 1
ATOM 871 N N . SER A 1 114 ? -4.446 6.437 1.888 1.00 87.75 114 SER A N 1
ATOM 872 C CA . SER A 1 114 ? -4.242 5.508 0.781 1.00 87.75 114 SER A CA 1
ATOM 873 C C . SER A 1 114 ? -3.309 6.079 -0.274 1.00 87.75 114 SER A C 1
ATOM 875 O O . SER A 1 114 ? -3.291 7.284 -0.512 1.00 87.75 114 SER A O 1
ATOM 877 N N . LEU A 1 115 ? -2.581 5.193 -0.945 1.00 89.06 115 LEU A N 1
ATOM 878 C CA . LEU A 1 115 ? -1.869 5.489 -2.181 1.00 89.06 115 LEU A CA 1
ATOM 879 C C . LEU A 1 115 ? -2.487 4.730 -3.344 1.00 89.06 115 LEU A C 1
ATOM 881 O O . LEU A 1 115 ? -2.969 3.612 -3.181 1.00 89.06 115 LEU A O 1
ATOM 885 N N . ASP A 1 116 ? -2.395 5.301 -4.532 1.00 89.56 116 ASP A N 1
ATOM 886 C CA . ASP A 1 116 ? -2.777 4.607 -5.750 1.00 89.56 116 ASP A CA 1
ATOM 887 C C . ASP A 1 116 ? -1.773 3.498 -6.069 1.00 89.56 116 ASP A C 1
ATOM 889 O O . ASP A 1 116 ? -0.569 3.726 -6.202 1.00 89.56 116 ASP A O 1
ATOM 893 N N . TRP A 1 117 ? -2.277 2.274 -6.196 1.00 88.81 117 TRP A N 1
ATOM 894 C CA . TRP A 1 117 ? -1.496 1.103 -6.554 1.00 88.81 117 TRP A CA 1
ATOM 895 C C . TRP A 1 117 ? -1.936 0.554 -7.905 1.00 88.81 117 TRP A C 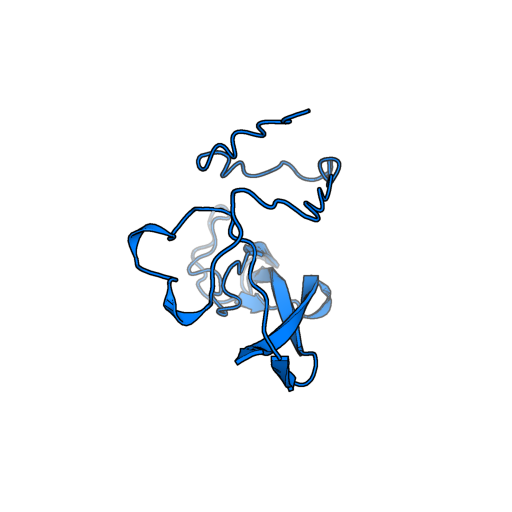1
ATOM 897 O O . TRP A 1 117 ? -3.126 0.397 -8.191 1.00 88.81 117 TRP A O 1
ATOM 907 N N . GLN A 1 118 ? -0.949 0.211 -8.730 1.00 90.88 118 GLN A N 1
ATOM 908 C CA . GLN A 1 118 ? -1.172 -0.348 -10.051 1.00 90.88 118 GLN A CA 1
ATOM 909 C C . GLN A 1 118 ? -0.120 -1.406 -10.373 1.00 90.88 118 GLN A C 1
ATOM 911 O O . GLN A 1 118 ? 1.081 -1.203 -10.211 1.00 90.88 118 GLN A O 1
ATOM 916 N N . LYS A 1 119 ? -0.579 -2.548 -10.881 1.00 91.81 119 LYS A N 1
ATOM 917 C CA . LYS A 1 119 ? 0.279 -3.606 -11.420 1.00 91.81 119 LYS A CA 1
ATOM 918 C C . LYS A 1 119 ? 0.381 -3.479 -12.937 1.00 91.81 119 LYS A C 1
ATOM 920 O O . LYS A 1 119 ? -0.649 -3.461 -13.621 1.00 91.81 119 LYS A O 1
ATOM 925 N N . ILE A 1 120 ? 1.614 -3.456 -13.438 1.00 93.38 120 ILE A N 1
ATOM 926 C CA . ILE A 1 120 ? 1.961 -3.429 -14.863 1.00 93.38 120 ILE A CA 1
ATOM 927 C C . ILE A 1 120 ? 2.742 -4.704 -15.189 1.00 93.38 120 ILE A C 1
ATOM 929 O O . ILE A 1 120 ? 3.691 -5.055 -14.490 1.00 93.38 120 ILE A O 1
ATOM 933 N N . ARG A 1 121 ? 2.334 -5.415 -16.243 1.00 90.56 121 ARG A N 1
ATOM 934 C CA . ARG A 1 121 ? 3.050 -6.578 -16.776 1.00 90.56 121 ARG A CA 1
ATOM 935 C C . ARG A 1 121 ? 3.846 -6.151 -18.005 1.00 90.56 121 ARG A C 1
ATOM 937 O O . ARG A 1 121 ? 3.278 -5.569 -18.928 1.00 90.56 121 ARG A O 1
ATOM 944 N N . ILE A 1 122 ? 5.131 -6.485 -18.012 1.00 91.69 122 ILE A N 1
ATOM 945 C CA . ILE A 1 122 ? 6.084 -6.162 -19.079 1.00 91.69 122 ILE A CA 1
ATOM 946 C C . ILE A 1 122 ? 6.631 -7.476 -19.656 1.00 91.69 122 ILE A C 1
ATOM 948 O O . ILE A 1 122 ? 6.803 -8.441 -18.904 1.00 91.69 122 ILE A O 1
ATOM 952 N N . GLN A 1 123 ? 6.855 -7.518 -20.973 1.00 84.88 123 GLN A N 1
ATOM 953 C CA . GLN A 1 123 ? 7.554 -8.591 -21.695 1.00 84.88 123 GLN A CA 1
ATOM 954 C C . GLN A 1 123 ? 8.879 -8.104 -22.279 1.00 84.88 123 GLN A C 1
ATOM 956 O O . GLN A 1 123 ? 8.941 -6.925 -22.704 1.00 84.88 123 GLN A O 1
#

Secondary structure (DSSP, 8-state):
--------TT----PPTT-------------GGGEE-GGG--GGGTTS--EE---EEEEPPPEEEEEEEEEEETTT--EEEEE-TT------SS--STT-----EEEEEEEEEEEEE--EEE-

Foldseek 3Di:
DDDPPPPPVPPPDPDPPDDPDPPDDDDDPDDPVQEDEPVPDDPVCPPHDHDYDFDWDDKDPKDWQFQKWWKAFPPPRDIDIDGDPPSDDDDDCADPDPPGGGRDIDTDPVRTDTDIDMDIDGD

pLDDT: mean 80.93, std 20.03, range [23.25, 95.88]

Sequence (123 aa):
MIVQVLFNPQAQQVLPEGIEPLKIVVRLEGHPSSMRHIRQLKSSSIGKIVSVKGTVVRISAVKPLIQCMTFTCTRCGGEHQMRFPEGIYTPPTGCNLDGCRSKSFKPQKKSAQSLDWQKIRIQ

Radius of gyration: 20.17 Å; chains: 1; bounding box: 42×30×57 Å